Protein AF-A0AAX4PJA9-F1 (afdb_monomer_lite)

Organism: NCBI:txid1461544

Radius of gyration: 18.02 Å; chains: 1; bounding box: 34×20×54 Å

Sequence (73 aa):
MAASATSAALFGGGLGFLTQVYSNAVRQLPVLRKPWEHGLASVVGAGFGLAVIDMEERLRVYIEEQTQARSRK

Secondary structure (DSSP, 8-state):
-PPPHHHHHHHHHHHHHHHHHHHHHHTT--TTSSHHHHHHHHHHHHHHHHHHHHHHHHHHHHHHHHHHHHHT-

Foldseek 3Di:
DQQPLVNLLQVQLVVLLVVLLVVCVVVVHDSPPPVVSSVVSSNVRSVVSNVVSVVVVVVVVVVVVVVVVVVVD

Structure (mmCIF, N/CA/C/O backbone):
data_AF-A0AAX4PJA9-F1
#
_entry.id   AF-A0AAX4PJA9-F1
#
loop_
_atom_site.group_PDB
_atom_site.id
_atom_site.type_symbol
_atom_site.label_atom_id
_atom_site.label_alt_id
_atom_site.label_comp_id
_atom_site.label_asym_id
_atom_site.label_entity_id
_atom_site.label_seq_id
_atom_site.pdbx_PDB_ins_code
_atom_site.Cartn_x
_atom_site.Cartn_y
_atom_site.Cartn_z
_atom_site.occupancy
_atom_site.B_iso_or_equiv
_atom_site.auth_seq_id
_atom_site.auth_comp_id
_atom_site.auth_asym_id
_atom_site.auth_atom_id
_atom_site.pdbx_PDB_model_num
ATOM 1 N N . MET A 1 1 ? 16.464 0.126 -6.841 1.00 46.62 1 MET A N 1
ATOM 2 C CA . MET A 1 1 ? 16.168 -1.159 -6.174 1.00 46.62 1 MET A CA 1
ATOM 3 C C . MET A 1 1 ? 14.739 -1.503 -6.545 1.00 46.62 1 MET A C 1
ATOM 5 O O . MET A 1 1 ? 13.870 -0.713 -6.205 1.00 46.62 1 MET A O 1
ATOM 9 N N . ALA A 1 2 ? 14.499 -2.564 -7.319 1.00 59.19 2 ALA A N 1
ATOM 10 C CA . ALA A 1 2 ? 13.129 -3.021 -7.556 1.00 59.19 2 ALA A CA 1
ATOM 11 C C . ALA A 1 2 ? 12.507 -3.346 -6.191 1.00 59.19 2 ALA A C 1
ATOM 13 O O . ALA A 1 2 ? 13.161 -3.994 -5.367 1.00 59.19 2 ALA A O 1
ATOM 14 N N . ALA A 1 3 ? 11.311 -2.826 -5.909 1.00 65.81 3 ALA A N 1
ATOM 15 C CA . ALA A 1 3 ? 10.606 -3.180 -4.687 1.00 65.81 3 ALA A CA 1
ATOM 16 C C . ALA A 1 3 ? 10.430 -4.705 -4.684 1.00 65.81 3 ALA A C 1
ATOM 18 O O . ALA A 1 3 ? 9.979 -5.283 -5.667 1.00 65.81 3 ALA A O 1
ATOM 19 N N . SER A 1 4 ? 10.847 -5.382 -3.615 1.00 86.50 4 SER A N 1
ATOM 20 C CA . SER A 1 4 ? 10.595 -6.818 -3.501 1.00 86.50 4 SER A CA 1
ATOM 21 C C . SER A 1 4 ? 9.091 -7.053 -3.354 1.00 86.50 4 SER A C 1
ATOM 23 O O . SER A 1 4 ? 8.399 -6.223 -2.756 1.00 86.50 4 SER A O 1
ATOM 25 N N . ALA A 1 5 ? 8.587 -8.191 -3.837 1.00 88.44 5 ALA A N 1
ATOM 26 C CA . ALA A 1 5 ? 7.171 -8.554 -3.710 1.00 88.44 5 ALA A CA 1
ATOM 27 C C . ALA A 1 5 ? 6.673 -8.429 -2.258 1.00 88.44 5 ALA A C 1
ATOM 29 O O . ALA A 1 5 ? 5.609 -7.872 -2.004 1.00 88.44 5 ALA A O 1
ATOM 30 N N . THR A 1 6 ? 7.496 -8.842 -1.290 1.00 91.25 6 THR A N 1
ATOM 31 C CA . THR A 1 6 ? 7.220 -8.671 0.141 1.00 91.25 6 THR A CA 1
ATOM 32 C C . THR A 1 6 ? 7.104 -7.199 0.535 1.00 91.25 6 THR A C 1
ATOM 34 O O . THR A 1 6 ? 6.163 -6.824 1.228 1.00 91.25 6 THR A O 1
ATOM 37 N N . SER A 1 7 ? 8.028 -6.342 0.087 1.00 92.88 7 SER A N 1
ATOM 38 C CA . SER A 1 7 ? 7.983 -4.910 0.408 1.00 92.88 7 SER A CA 1
ATOM 39 C C . SER A 1 7 ? 6.767 -4.206 -0.201 1.00 92.88 7 SER A C 1
ATOM 41 O O . SER A 1 7 ? 6.159 -3.377 0.471 1.00 92.88 7 SER A O 1
ATOM 43 N N . ALA A 1 8 ? 6.344 -4.576 -1.414 1.00 93.25 8 ALA A N 1
ATOM 44 C CA . ALA A 1 8 ? 5.145 -4.011 -2.029 1.00 93.25 8 ALA A CA 1
ATOM 45 C C . ALA A 1 8 ? 3.849 -4.551 -1.440 1.00 93.25 8 ALA A C 1
ATOM 47 O O . ALA A 1 8 ? 2.906 -3.783 -1.283 1.00 93.25 8 ALA A O 1
ATOM 48 N N . ALA A 1 9 ? 3.796 -5.828 -1.060 1.00 94.88 9 ALA A N 1
ATOM 49 C CA . ALA A 1 9 ? 2.653 -6.369 -0.336 1.00 94.88 9 ALA A CA 1
ATOM 50 C C . ALA A 1 9 ? 2.487 -5.674 1.025 1.00 94.88 9 ALA A C 1
ATOM 52 O O . ALA A 1 9 ? 1.381 -5.279 1.383 1.00 94.88 9 ALA A O 1
ATOM 53 N N . LEU A 1 1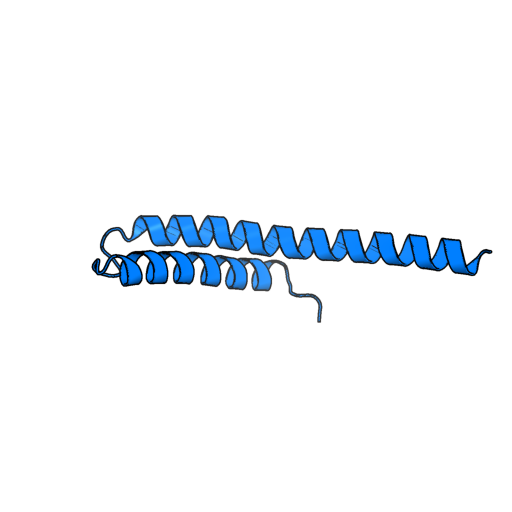0 ? 3.585 -5.458 1.760 1.00 96.06 10 LEU A N 1
ATOM 54 C CA . LEU A 1 10 ? 3.560 -4.727 3.030 1.00 96.06 10 LEU A CA 1
ATOM 55 C C . LEU A 1 10 ? 3.177 -3.256 2.838 1.00 96.06 10 LEU A C 1
ATOM 57 O O . LEU A 1 10 ? 2.347 -2.741 3.583 1.00 96.06 10 LEU A O 1
ATOM 61 N N . PHE A 1 11 ? 3.744 -2.587 1.833 1.00 95.62 11 PHE A N 1
ATOM 62 C CA . PHE A 1 11 ? 3.433 -1.191 1.536 1.00 95.62 11 PHE A CA 1
ATOM 63 C C . PHE A 1 11 ? 1.977 -1.019 1.093 1.00 95.62 11 PHE A C 1
ATOM 65 O O . PHE A 1 11 ? 1.240 -0.221 1.667 1.00 95.62 11 PHE A O 1
ATOM 72 N N . GLY A 1 12 ? 1.537 -1.819 0.122 1.00 96.06 12 GLY A N 1
ATOM 73 C CA . GLY A 1 12 ? 0.161 -1.835 -0.353 1.00 96.06 12 GLY A CA 1
ATOM 74 C C . GLY A 1 12 ? -0.819 -2.184 0.764 1.00 96.06 12 GLY A C 1
ATOM 75 O O . GLY A 1 12 ? -1.839 -1.515 0.922 1.00 96.06 12 GLY A O 1
ATOM 76 N N . GLY A 1 13 ? -0.499 -3.175 1.598 1.00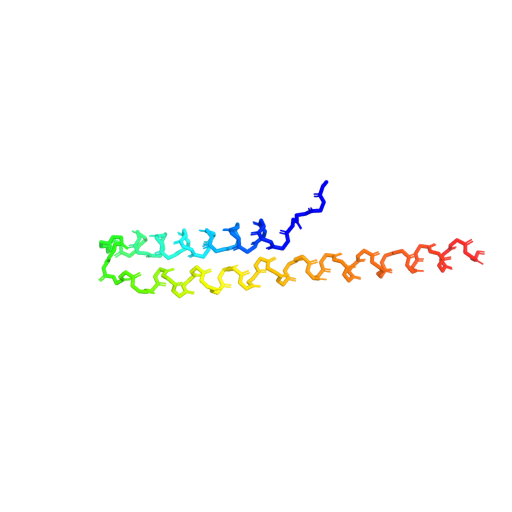 97.12 13 GLY A N 1
ATOM 77 C CA . GLY A 1 13 ? -1.338 -3.538 2.735 1.00 97.12 13 GLY A CA 1
ATOM 78 C C . GLY A 1 13 ? -1.413 -2.442 3.793 1.00 97.12 13 GLY A C 1
ATOM 79 O O . GLY A 1 13 ? -2.496 -2.148 4.295 1.00 97.12 13 GLY A O 1
ATOM 80 N N . GLY A 1 14 ? -0.303 -1.755 4.061 1.00 96.94 14 GLY A N 1
ATOM 81 C CA . GLY A 1 14 ? -0.289 -0.558 4.898 1.00 96.94 14 GLY A CA 1
ATOM 82 C C . GLY A 1 14 ? -1.167 0.565 4.336 1.00 96.94 14 GLY A C 1
ATOM 83 O O . GLY A 1 14 ? -1.930 1.175 5.082 1.00 96.94 14 GLY A O 1
ATOM 84 N N . LEU A 1 15 ? -1.136 0.807 3.023 1.00 96.94 15 LEU A N 1
ATOM 85 C CA . LEU A 1 15 ? -2.019 1.784 2.374 1.00 96.94 15 LEU A CA 1
ATOM 86 C C . LEU A 1 15 ? -3.499 1.398 2.484 1.00 96.94 15 LEU A C 1
ATOM 88 O O . LEU A 1 15 ? -4.342 2.261 2.736 1.00 96.94 15 LEU A O 1
ATOM 92 N N . GLY A 1 16 ? -3.817 0.112 2.337 1.00 95.75 16 GLY A N 1
ATOM 93 C CA . GLY A 1 16 ? -5.166 -0.411 2.545 1.00 95.75 16 GLY A CA 1
ATOM 94 C C . GLY A 1 16 ? -5.659 -0.181 3.976 1.00 95.75 16 GLY A C 1
ATOM 95 O O . GLY A 1 16 ? -6.742 0.371 4.178 1.00 95.75 16 GLY A O 1
ATOM 96 N N . PHE A 1 17 ? -4.824 -0.496 4.969 1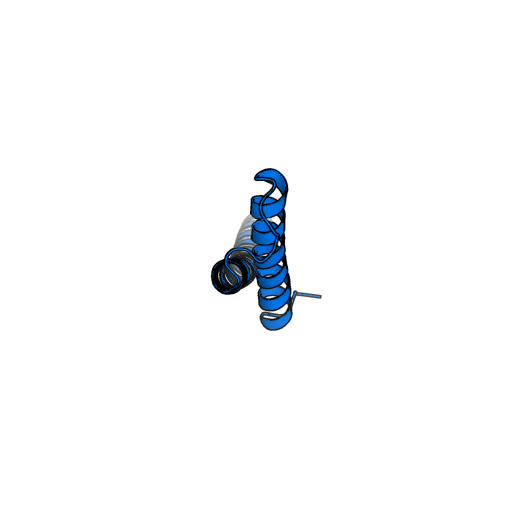.00 96.00 17 PHE A N 1
ATOM 97 C CA . PHE A 1 17 ? -5.093 -0.204 6.378 1.00 96.00 17 PHE A CA 1
ATOM 98 C C . PHE A 1 17 ? -5.357 1.288 6.617 1.00 96.00 17 PHE A C 1
ATOM 100 O O . PHE A 1 17 ? -6.374 1.667 7.198 1.00 96.00 17 PHE A O 1
ATOM 107 N N . LEU A 1 18 ? -4.461 2.154 6.133 1.00 95.50 18 LEU A N 1
ATOM 108 C CA . LEU A 1 18 ? -4.568 3.602 6.312 1.00 95.50 18 LEU A CA 1
ATOM 10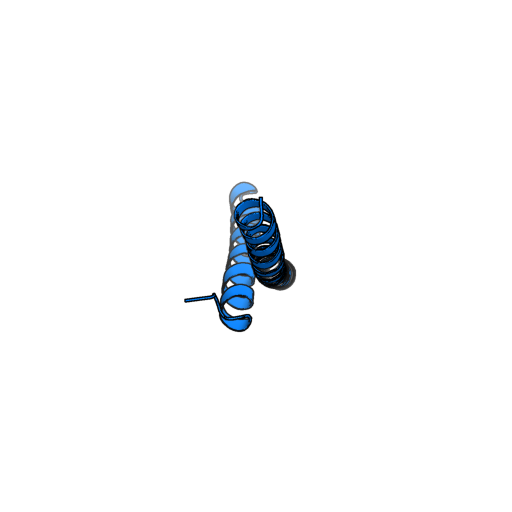9 C C . LEU A 1 18 ? -5.813 4.174 5.638 1.00 95.50 18 LEU A C 1
ATOM 111 O O . LEU A 1 18 ? -6.444 5.072 6.188 1.00 95.50 18 LEU A O 1
ATOM 115 N N . THR A 1 19 ? -6.205 3.626 4.492 1.00 95.25 19 THR A N 1
ATOM 116 C CA . THR A 1 19 ? -7.434 4.016 3.796 1.00 95.25 19 THR A CA 1
ATOM 117 C C . THR A 1 19 ? -8.669 3.687 4.636 1.00 95.25 19 THR A C 1
ATOM 119 O O . THR A 1 19 ? -9.586 4.504 4.723 1.00 95.25 19 THR A O 1
ATOM 122 N N . GLN A 1 20 ? -8.689 2.540 5.323 1.00 93.06 20 GLN A N 1
ATOM 123 C CA . GLN A 1 20 ? -9.792 2.183 6.219 1.00 93.06 20 GLN A CA 1
ATOM 124 C C . GLN A 1 20 ? -9.811 3.042 7.492 1.00 93.06 20 GLN A C 1
ATOM 126 O O . GLN A 1 20 ? -10.879 3.491 7.919 1.00 93.06 20 GLN A O 1
ATOM 131 N N . VAL A 1 21 ? -8.642 3.338 8.070 1.00 94.31 21 VAL A N 1
ATOM 132 C CA . VAL A 1 21 ? -8.510 4.306 9.175 1.00 94.31 21 VAL A CA 1
ATOM 133 C C . VAL A 1 21 ? -9.037 5.677 8.754 1.00 94.31 21 VAL A C 1
ATOM 135 O O . VAL A 1 21 ? -9.842 6.270 9.472 1.00 94.31 21 VAL A O 1
ATOM 138 N N . TYR A 1 22 ? -8.641 6.151 7.573 1.00 94.12 22 TYR A N 1
ATOM 139 C CA . TYR A 1 22 ? -9.076 7.429 7.021 1.00 94.12 22 TYR A CA 1
ATOM 140 C C . TYR A 1 22 ? -10.588 7.458 6.765 1.00 94.12 22 TYR A C 1
ATOM 142 O O . TYR A 1 22 ? -11.262 8.402 7.169 1.00 94.12 22 TYR A O 1
ATOM 150 N N . SER A 1 23 ? -11.148 6.395 6.183 1.00 92.44 23 SER A N 1
ATOM 151 C CA . SER A 1 23 ? -12.592 6.246 5.962 1.00 92.44 23 SER A CA 1
ATOM 152 C C . SER A 1 23 ? -13.387 6.380 7.266 1.00 92.44 23 SER A C 1
ATOM 154 O O . SER A 1 23 ? -14.370 7.124 7.332 1.00 92.44 23 SER A O 1
ATOM 156 N N . ASN A 1 24 ? -12.930 5.725 8.338 1.00 92.50 24 ASN A N 1
ATOM 157 C CA . ASN A 1 24 ? -13.572 5.829 9.649 1.00 92.50 24 ASN A CA 1
ATOM 158 C C . ASN A 1 24 ? -13.409 7.224 10.265 1.00 92.50 24 ASN A C 1
ATOM 160 O O . ASN A 1 24 ? -14.373 7.747 10.826 1.00 92.50 24 ASN A O 1
ATOM 164 N N . ALA A 1 25 ? -12.240 7.850 10.106 1.00 91.88 25 ALA A N 1
ATOM 165 C CA . ALA A 1 25 ? -11.980 9.204 10.589 1.00 91.88 25 ALA A CA 1
ATOM 166 C C . ALA A 1 25 ? -12.881 10.249 9.909 1.00 91.88 25 ALA A C 1
ATOM 168 O O . ALA A 1 25 ? -13.488 11.071 10.593 1.00 91.88 25 ALA A O 1
ATOM 169 N N . VAL A 1 26 ? -13.047 10.178 8.583 1.00 94.69 26 VAL A N 1
ATOM 170 C CA . VAL A 1 26 ? -13.938 11.073 7.818 1.00 94.69 26 VAL A CA 1
ATOM 171 C C . VAL A 1 26 ? -15.397 10.920 8.256 1.00 94.69 26 VAL A C 1
ATOM 173 O O . VAL A 1 26 ? -16.136 11.898 8.313 1.00 94.69 26 VAL A O 1
ATOM 176 N N . ARG A 1 27 ? -15.815 9.704 8.624 1.00 93.94 27 ARG A N 1
ATOM 177 C CA . ARG A 1 27 ? -17.170 9.427 9.131 1.00 93.94 27 ARG A CA 1
ATOM 178 C C . ARG A 1 27 ? -17.358 9.785 10.609 1.00 93.94 27 ARG A C 1
ATOM 180 O O . ARG A 1 27 ? -18.430 9.517 11.145 1.00 93.94 27 ARG A O 1
ATOM 187 N N . GLN A 1 28 ? -16.332 10.331 11.269 1.00 90.75 28 GLN A N 1
ATOM 188 C CA . GLN A 1 28 ? -16.299 10.568 12.718 1.00 90.75 28 GLN A CA 1
ATOM 189 C C . GLN A 1 28 ? -16.656 9.314 13.537 1.00 90.75 28 GLN A C 1
ATOM 191 O O . GLN A 1 28 ? -17.225 9.387 14.626 1.00 90.75 28 GLN A O 1
ATOM 196 N N . LEU A 1 29 ? -16.337 8.136 12.999 1.00 87.69 29 LEU A N 1
ATOM 197 C CA . LEU A 1 29 ? -16.539 6.864 13.673 1.00 87.69 29 LEU A CA 1
ATOM 198 C C . LEU A 1 29 ? -15.280 6.504 14.468 1.00 87.69 29 LEU A C 1
ATOM 200 O O . LEU A 1 29 ? -14.172 6.840 14.044 1.00 87.69 29 LEU A O 1
ATOM 204 N N . PRO A 1 30 ? -15.410 5.765 15.585 1.00 89.50 30 PRO A N 1
ATOM 205 C CA . PRO A 1 30 ? -14.252 5.199 16.260 1.00 89.50 30 PRO A CA 1
ATOM 206 C C . PRO A 1 30 ? -13.396 4.421 15.256 1.00 89.50 30 PRO A C 1
ATOM 208 O O . PRO A 1 30 ? -13.918 3.583 14.517 1.00 89.50 30 PRO A O 1
ATOM 211 N N . VAL A 1 31 ? -12.088 4.685 15.239 1.00 83.06 31 VAL A N 1
ATOM 212 C CA . VAL A 1 31 ? -11.155 4.140 14.235 1.00 83.06 31 VAL A CA 1
ATOM 213 C C . VAL A 1 31 ? -11.273 2.619 14.117 1.00 83.06 31 VAL A C 1
ATOM 215 O O . VAL A 1 31 ? -11.277 2.079 13.014 1.00 83.06 31 VAL A O 1
ATOM 218 N N . LEU A 1 32 ? -11.470 1.926 15.238 1.00 85.50 32 LEU A N 1
ATOM 219 C CA . LEU A 1 32 ? -11.590 0.470 15.314 1.00 85.50 32 LEU A CA 1
ATOM 220 C C . LEU A 1 32 ? -13.039 -0.021 15.472 1.00 85.50 32 LEU A C 1
ATOM 222 O O . LEU A 1 32 ? -13.252 -1.103 16.007 1.00 85.50 32 LEU A O 1
ATOM 226 N N . ARG A 1 33 ? -14.049 0.730 14.999 1.00 86.62 33 ARG A N 1
ATOM 227 C CA . ARG A 1 33 ? -15.468 0.323 15.106 1.00 86.62 33 ARG A CA 1
ATOM 228 C C . ARG A 1 33 ? -15.713 -1.099 14.587 1.00 86.62 33 ARG A C 1
ATOM 230 O O . ARG A 1 33 ? -16.512 -1.831 15.163 1.00 86.62 33 ARG A O 1
ATOM 237 N N . LYS A 1 34 ? -15.041 -1.479 13.498 1.00 89.12 34 LYS A N 1
ATOM 238 C CA . LYS A 1 34 ? -15.052 -2.834 12.941 1.00 89.12 34 LYS A CA 1
ATOM 239 C C . LYS A 1 34 ? -13.621 -3.256 12.589 1.00 89.12 34 LYS A C 1
ATOM 241 O O . LYS A 1 34 ? -13.151 -2.960 11.492 1.00 89.12 34 LYS A O 1
ATOM 246 N N . PRO A 1 35 ? -12.905 -3.930 13.502 1.00 88.44 35 PRO A N 1
ATOM 247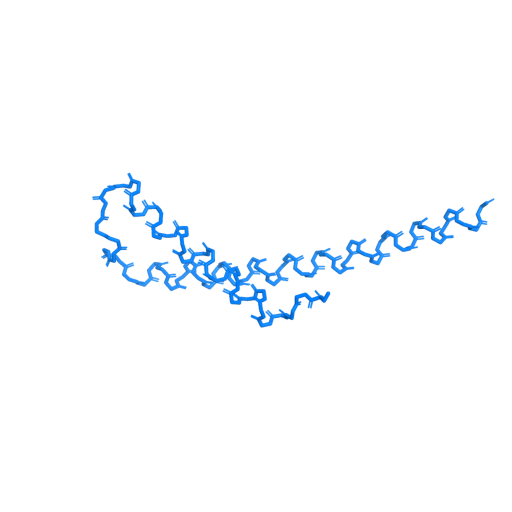 C CA . PRO A 1 35 ? -11.478 -4.211 13.334 1.00 88.44 35 PRO A CA 1
ATOM 248 C C . PRO A 1 35 ? -11.178 -5.126 12.135 1.00 88.44 35 PRO A C 1
ATOM 250 O O . PRO A 1 35 ? -10.145 -4.975 11.492 1.00 88.44 35 PRO A O 1
ATOM 253 N N . TRP A 1 36 ? -12.098 -6.026 11.776 1.00 92.06 36 TRP A N 1
ATOM 254 C CA . TRP A 1 36 ? -11.929 -6.944 10.644 1.00 92.06 36 TRP A CA 1
ATOM 255 C C . TRP A 1 36 ? -11.927 -6.243 9.276 1.00 92.06 36 TRP A C 1
ATOM 257 O O . TRP A 1 36 ? -11.271 -6.724 8.353 1.00 92.06 36 TRP A O 1
ATOM 267 N N . GLU A 1 37 ? -12.604 -5.095 9.140 1.00 93.38 37 GLU A N 1
ATOM 268 C CA . GLU A 1 37 ? -12.621 -4.334 7.882 1.00 93.38 37 GLU A CA 1
ATOM 269 C C . GLU A 1 37 ? -11.222 -3.794 7.549 1.00 93.38 37 GLU A C 1
ATOM 271 O O . GLU A 1 37 ? -10.843 -3.746 6.383 1.00 93.38 37 GLU A O 1
ATOM 276 N N . HIS A 1 38 ? -10.419 -3.464 8.568 1.00 93.75 38 HIS A N 1
ATOM 277 C CA . HIS A 1 38 ? -9.020 -3.066 8.386 1.00 93.75 38 HIS A CA 1
ATOM 278 C C . HIS A 1 38 ? -8.174 -4.219 7.859 1.00 93.75 38 HIS A C 1
ATOM 280 O O . HIS A 1 38 ? -7.367 -4.016 6.963 1.00 93.75 38 HIS A O 1
ATOM 286 N N . GLY A 1 39 ? -8.396 -5.437 8.361 1.00 94.81 39 GLY A N 1
ATOM 287 C CA . GLY A 1 39 ? -7.722 -6.635 7.859 1.00 94.81 39 GLY A CA 1
ATOM 288 C C . GLY A 1 39 ? -8.031 -6.899 6.385 1.00 94.81 39 GLY A C 1
ATOM 289 O O . GLY A 1 39 ? -7.118 -7.138 5.599 1.00 94.81 39 GLY A O 1
ATOM 290 N N . LEU A 1 40 ? -9.301 -6.782 5.984 1.00 95.88 40 LEU A N 1
ATOM 291 C CA . LEU A 1 40 ? -9.687 -6.919 4.577 1.00 95.88 40 LEU A CA 1
ATOM 292 C C . LEU A 1 40 ? -9.098 -5.817 3.699 1.00 95.88 40 LEU A C 1
ATOM 294 O O . LEU A 1 40 ? -8.572 -6.115 2.629 1.00 95.88 40 LEU A O 1
ATOM 298 N N . ALA A 1 41 ? -9.148 -4.564 4.151 1.00 95.19 41 ALA A N 1
ATOM 299 C CA . ALA A 1 41 ? -8.567 -3.450 3.415 1.00 95.19 41 ALA A CA 1
ATOM 300 C C . ALA A 1 41 ? -7.053 -3.632 3.233 1.00 95.19 41 ALA A C 1
ATOM 302 O O . ALA A 1 41 ? -6.546 -3.412 2.136 1.00 95.19 41 ALA A O 1
ATOM 303 N N . SER A 1 42 ? -6.343 -4.122 4.253 1.00 97.06 42 SER A N 1
ATOM 304 C CA . SER A 1 42 ? -4.926 -4.480 4.145 1.00 97.06 42 SER A CA 1
ATOM 305 C C . SER A 1 42 ? -4.671 -5.609 3.149 1.00 97.06 42 SER A C 1
ATOM 307 O O . SER A 1 42 ? -3.706 -5.547 2.397 1.00 97.06 42 SER A O 1
ATOM 309 N N . VAL A 1 43 ? -5.519 -6.639 3.093 1.00 96.88 43 VAL A N 1
ATOM 310 C CA . VAL A 1 43 ? -5.361 -7.726 2.109 1.00 96.88 43 VAL A CA 1
ATOM 311 C C . VAL A 1 43 ? -5.579 -7.213 0.685 1.00 96.88 43 VAL A C 1
ATOM 313 O O . VAL A 1 43 ? -4.772 -7.492 -0.201 1.00 96.88 43 VAL A O 1
ATOM 316 N N . VAL A 1 44 ? -6.626 -6.412 0.467 1.00 97.75 44 VAL A N 1
ATOM 317 C CA . VAL A 1 44 ? -6.893 -5.776 -0.833 1.00 97.75 44 VAL A CA 1
ATOM 318 C C . VAL A 1 44 ? -5.737 -4.855 -1.229 1.00 97.75 44 VAL A C 1
ATOM 320 O O . VAL A 1 44 ? -5.252 -4.920 -2.357 1.00 97.75 44 VAL A O 1
ATOM 323 N N . GLY A 1 45 ? -5.246 -4.046 -0.291 1.00 96.56 45 GLY A N 1
ATOM 324 C CA . GLY A 1 45 ? -4.102 -3.169 -0.501 1.00 96.56 45 GLY A CA 1
ATOM 325 C C . GLY A 1 45 ? -2.818 -3.935 -0.826 1.00 96.56 45 GLY A C 1
ATOM 326 O O . GLY A 1 45 ? -2.074 -3.536 -1.718 1.00 96.56 45 GLY A O 1
ATOM 327 N N . ALA A 1 46 ? -2.560 -5.064 -0.163 1.00 97.12 46 ALA A N 1
ATOM 328 C CA . ALA A 1 46 ? -1.403 -5.907 -0.455 1.00 97.12 46 ALA A CA 1
ATOM 329 C C . ALA A 1 46 ? -1.475 -6.486 -1.875 1.00 97.12 46 ALA A C 1
ATOM 331 O O . ALA A 1 46 ? -0.486 -6.444 -2.606 1.00 97.12 46 ALA A O 1
ATOM 332 N N . GLY A 1 47 ? -2.658 -6.952 -2.292 1.00 96.88 47 GLY A N 1
ATOM 333 C CA . GLY A 1 47 ? -2.907 -7.384 -3.669 1.00 96.88 47 GLY A CA 1
ATOM 334 C C . GLY A 1 47 ? -2.676 -6.262 -4.684 1.00 96.88 47 GLY A C 1
ATOM 335 O O . GLY A 1 47 ? -2.034 -6.483 -5.708 1.00 96.88 47 GLY A O 1
ATOM 336 N N . PHE A 1 48 ? -3.117 -5.041 -4.370 1.00 96.19 48 PHE A N 1
ATOM 337 C CA . PHE A 1 48 ? -2.839 -3.862 -5.190 1.00 96.19 48 PHE A CA 1
ATOM 338 C C . PHE A 1 48 ? -1.334 -3.581 -5.315 1.00 96.19 48 PHE A C 1
ATOM 340 O O . PHE A 1 48 ? -0.845 -3.363 -6.420 1.00 96.19 48 PHE A O 1
ATOM 347 N N . GLY A 1 49 ? -0.576 -3.652 -4.216 1.00 95.00 49 GLY A N 1
ATOM 348 C CA . GLY A 1 49 ? 0.879 -3.473 -4.243 1.00 95.00 49 GLY A CA 1
ATOM 349 C C . GLY A 1 49 ? 1.592 -4.478 -5.155 1.00 95.00 49 GLY A C 1
ATOM 350 O O . GLY A 1 49 ? 2.483 -4.097 -5.913 1.00 95.00 49 GLY A O 1
ATOM 351 N N . LEU A 1 50 ? 1.166 -5.744 -5.138 1.00 95.75 50 LEU A N 1
ATOM 352 C CA . LEU A 1 50 ? 1.696 -6.776 -6.036 1.00 95.75 50 LEU A CA 1
ATOM 353 C C . LEU A 1 50 ? 1.336 -6.510 -7.505 1.00 95.75 50 LEU A C 1
ATOM 355 O O . LEU A 1 50 ? 2.196 -6.637 -8.375 1.00 95.75 50 LEU A O 1
ATOM 359 N N . ALA A 1 51 ? 0.097 -6.095 -7.778 1.00 95.19 51 ALA A N 1
ATOM 360 C CA . ALA A 1 51 ? -0.349 -5.767 -9.131 1.00 95.19 51 ALA A CA 1
ATOM 361 C C . ALA A 1 51 ? 0.434 -4.590 -9.738 1.00 95.19 51 ALA A C 1
ATOM 363 O O . ALA A 1 51 ? 0.724 -4.593 -10.932 1.00 95.19 51 ALA A O 1
ATOM 364 N N . VAL A 1 52 ? 0.813 -3.599 -8.923 1.00 95.31 52 VAL A N 1
ATOM 365 C CA . VAL A 1 52 ? 1.619 -2.453 -9.376 1.00 95.31 52 VAL A CA 1
ATOM 366 C C . VAL A 1 52 ? 3.026 -2.880 -9.800 1.00 95.31 52 VAL A C 1
ATOM 368 O O . VAL A 1 52 ? 3.499 -2.406 -10.830 1.00 95.31 52 VAL A O 1
ATOM 371 N N . ILE A 1 53 ? 3.678 -3.786 -9.062 1.00 93.38 53 ILE A N 1
ATOM 372 C CA . ILE A 1 53 ? 4.992 -4.315 -9.468 1.00 93.38 53 ILE A CA 1
ATOM 373 C C . ILE A 1 53 ? 4.884 -5.089 -10.784 1.00 93.38 53 ILE A C 1
ATOM 375 O O . ILE A 1 53 ? 5.680 -4.846 -11.687 1.00 93.38 53 ILE A O 1
ATOM 379 N N . ASP A 1 54 ? 3.909 -5.997 -10.905 1.00 94.06 54 ASP A N 1
ATOM 380 C CA . ASP A 1 54 ? 3.719 -6.784 -12.136 1.00 94.06 54 ASP A CA 1
ATOM 381 C C . ASP A 1 54 ? 3.466 -5.865 -13.343 1.00 94.06 54 ASP A C 1
ATOM 383 O O . ASP A 1 54 ? 4.037 -6.048 -14.419 1.00 94.06 54 ASP A O 1
ATOM 387 N N . MET A 1 55 ? 2.673 -4.808 -13.149 1.00 95.12 55 MET A N 1
ATOM 388 C CA . MET A 1 55 ? 2.448 -3.786 -14.168 1.00 95.12 55 MET A CA 1
ATOM 389 C C . MET A 1 55 ? 3.745 -3.051 -14.547 1.00 95.12 55 MET A C 1
ATOM 391 O O . MET A 1 55 ? 3.997 -2.841 -15.734 1.00 95.12 55 MET A O 1
ATOM 395 N N . GLU A 1 56 ? 4.567 -2.662 -13.569 1.00 93.81 56 GLU A N 1
ATOM 396 C CA . GLU A 1 56 ? 5.849 -1.991 -13.811 1.00 93.81 56 GLU A CA 1
ATOM 397 C C . GLU A 1 56 ? 6.804 -2.874 -14.627 1.00 93.81 56 GLU A C 1
ATOM 399 O O . GLU A 1 56 ? 7.437 -2.393 -15.568 1.00 93.81 56 GLU A O 1
ATOM 404 N N . GLU A 1 57 ? 6.876 -4.168 -14.314 1.00 93.69 57 GLU A N 1
ATOM 405 C CA . GLU A 1 57 ? 7.711 -5.130 -15.035 1.00 93.69 57 GLU A CA 1
ATOM 406 C C . GLU A 1 57 ? 7.257 -5.297 -16.491 1.00 93.69 57 GLU A C 1
ATOM 408 O O . GLU A 1 57 ? 8.065 -5.162 -17.413 1.00 93.69 57 GLU A O 1
ATOM 413 N N . ARG A 1 58 ? 5.950 -5.469 -16.727 1.00 94.69 58 ARG A N 1
ATOM 414 C CA . ARG A 1 58 ? 5.384 -5.539 -18.087 1.00 94.69 58 ARG A CA 1
ATOM 415 C C . ARG A 1 58 ? 5.662 -4.277 -18.899 1.00 94.69 58 ARG A C 1
ATOM 417 O O . ARG A 1 58 ? 5.999 -4.364 -20.079 1.00 94.69 58 ARG A O 1
ATOM 424 N N . LEU A 1 59 ? 5.526 -3.104 -18.279 1.00 95.81 59 LEU A N 1
ATOM 425 C CA . LEU A 1 59 ? 5.789 -1.818 -18.926 1.00 95.81 59 LEU A CA 1
ATOM 426 C C . LEU A 1 59 ? 7.268 -1.650 -19.281 1.00 95.81 59 LEU A C 1
ATOM 428 O O . LEU A 1 59 ? 7.571 -1.150 -20.363 1.00 95.81 59 LEU A O 1
ATOM 432 N N . ARG A 1 60 ? 8.187 -2.081 -18.408 1.00 94.88 60 ARG A N 1
ATOM 433 C CA . ARG A 1 60 ? 9.633 -2.056 -18.682 1.00 94.88 60 ARG A CA 1
ATOM 434 C C . ARG A 1 60 ? 9.973 -2.888 -19.915 1.00 94.88 60 ARG A C 1
ATOM 436 O O . ARG A 1 60 ? 10.580 -2.352 -20.838 1.00 94.88 60 ARG A O 1
ATOM 443 N N . VAL A 1 61 ? 9.503 -4.136 -19.968 1.00 95.06 61 VAL A N 1
ATOM 444 C CA . VAL A 1 61 ? 9.711 -5.027 -21.124 1.00 95.06 61 VAL A CA 1
ATOM 445 C C . VAL A 1 61 ? 9.144 -4.404 -22.400 1.00 95.06 61 VAL A C 1
ATOM 447 O O . VAL A 1 61 ? 9.839 -4.313 -23.410 1.00 95.06 61 VAL A O 1
ATOM 450 N N . TYR A 1 62 ? 7.916 -3.886 -22.343 1.00 95.88 62 TYR A N 1
ATOM 451 C CA . TYR A 1 62 ? 7.288 -3.237 -23.493 1.00 95.88 62 TYR A CA 1
ATOM 452 C C . TYR A 1 62 ? 8.097 -2.032 -24.009 1.00 95.88 62 TYR A C 1
ATOM 454 O O . TYR A 1 62 ? 8.292 -1.872 -25.214 1.00 95.88 62 TYR A O 1
ATOM 462 N N . ILE A 1 63 ? 8.606 -1.179 -23.113 1.00 96.31 63 ILE A N 1
ATOM 463 C CA . ILE A 1 63 ? 9.424 -0.015 -23.486 1.00 96.31 63 ILE A CA 1
ATOM 464 C C . ILE A 1 63 ? 10.759 -0.450 -24.106 1.00 96.31 63 ILE A C 1
A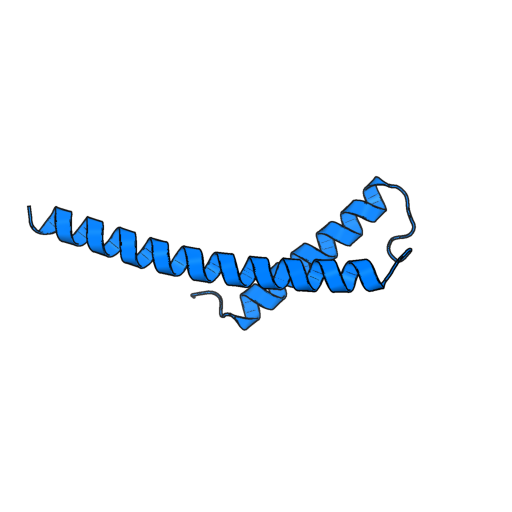TOM 466 O O . ILE A 1 63 ? 11.209 0.162 -25.081 1.00 96.31 63 ILE A O 1
ATOM 470 N N . GLU A 1 64 ? 11.391 -1.496 -23.575 1.00 95.56 64 GLU A N 1
ATOM 471 C CA . GLU A 1 64 ? 12.635 -2.051 -24.118 1.00 95.56 64 GLU A CA 1
ATOM 472 C C . GLU A 1 64 ? 12.436 -2.585 -25.541 1.00 95.56 64 GLU A C 1
ATOM 474 O O . GLU A 1 64 ? 13.211 -2.238 -26.437 1.00 95.56 64 GLU A O 1
ATOM 479 N N . GLU A 1 65 ? 11.356 -3.331 -25.785 1.00 94.44 65 GLU A N 1
ATOM 480 C CA . GLU A 1 65 ? 10.986 -3.813 -27.120 1.00 94.44 65 GLU A CA 1
ATOM 481 C C . GLU A 1 65 ? 10.788 -2.659 -28.112 1.00 94.44 65 GLU A C 1
ATOM 483 O O . GLU A 1 65 ? 11.351 -2.674 -29.211 1.00 94.44 65 GLU A O 1
ATOM 488 N N . GLN A 1 66 ? 10.043 -1.617 -27.724 1.00 93.94 66 GLN A N 1
ATOM 489 C CA . GLN A 1 66 ? 9.827 -0.444 -28.580 1.00 93.94 66 GLN A CA 1
ATOM 490 C C . GLN A 1 66 ? 11.127 0.325 -28.852 1.00 93.94 66 GLN A C 1
ATOM 492 O O . GLN A 1 66 ? 11.354 0.807 -29.965 1.00 93.94 66 GLN A O 1
ATOM 497 N N . THR A 1 67 ? 12.009 0.417 -27.858 1.00 93.56 67 THR A N 1
ATOM 498 C CA . THR A 1 67 ? 13.306 1.089 -27.996 1.00 93.56 67 THR A CA 1
ATOM 499 C C . THR A 1 67 ? 14.219 0.328 -28.957 1.00 93.56 67 THR A C 1
ATOM 501 O O . THR A 1 67 ? 14.835 0.938 -29.834 1.00 93.56 67 THR A O 1
ATOM 504 N N . GLN A 1 68 ? 14.267 -1.005 -28.864 1.00 90.88 68 GLN A N 1
ATOM 505 C CA . GLN A 1 68 ? 15.029 -1.835 -29.799 1.00 90.88 68 GLN A CA 1
ATOM 506 C C . GLN A 1 68 ? 14.452 -1.797 -31.217 1.00 90.88 68 GLN A C 1
ATOM 508 O O . GLN A 1 68 ? 15.209 -1.683 -32.182 1.00 90.88 68 GLN A O 1
ATOM 513 N N . ALA A 1 69 ? 13.124 -1.834 -31.359 1.00 90.25 69 ALA A N 1
ATOM 514 C CA . ALA A 1 69 ? 12.457 -1.706 -32.652 1.00 90.25 69 ALA A CA 1
ATOM 515 C C . ALA A 1 69 ? 12.748 -0.353 -33.323 1.00 90.25 69 ALA A C 1
ATOM 517 O O . ALA A 1 69 ? 12.886 -0.289 -34.544 1.00 90.25 69 ALA A O 1
ATOM 518 N N . ARG A 1 70 ? 12.877 0.720 -32.532 1.00 87.62 70 ARG A N 1
ATOM 519 C CA . ARG A 1 70 ? 13.271 2.048 -33.016 1.00 87.62 70 ARG A CA 1
ATOM 520 C C . ARG A 1 70 ? 14.753 2.130 -33.381 1.00 87.62 70 ARG A C 1
ATOM 522 O O . ARG A 1 70 ? 15.065 2.751 -34.380 1.00 87.62 70 ARG A O 1
ATOM 529 N N . SER A 1 71 ? 15.640 1.513 -32.600 1.00 80.62 71 SER A N 1
ATOM 530 C CA . SER A 1 71 ? 17.091 1.483 -32.861 1.00 80.62 71 SER A CA 1
ATOM 531 C C . SER A 1 71 ? 17.463 0.670 -34.112 1.00 80.62 71 SER A C 1
ATOM 533 O O . SER A 1 71 ? 18.482 0.922 -34.746 1.00 80.62 71 SER A O 1
ATOM 535 N N . ARG A 1 72 ? 16.626 -0.307 -34.494 1.00 71.81 72 ARG A N 1
ATOM 536 C CA . ARG A 1 72 ? 16.788 -1.100 -35.726 1.00 71.81 72 ARG A CA 1
ATOM 537 C C . ARG A 1 72 ? 16.318 -0.399 -37.012 1.00 71.81 72 ARG A C 1
ATOM 539 O O . ARG A 1 72 ? 16.514 -0.975 -38.080 1.00 71.81 72 ARG A O 1
ATOM 546 N N . LYS A 1 73 ? 15.670 0.765 -36.924 1.00 57.72 73 LYS A N 1
ATOM 547 C CA . LYS A 1 73 ? 15.250 1.582 -38.075 1.00 57.72 73 LYS A CA 1
ATOM 548 C C . LYS A 1 73 ? 16.227 2.725 -38.297 1.00 57.72 73 LYS A C 1
ATOM 550 O O . LYS A 1 73 ? 16.467 3.026 -39.483 1.00 57.72 73 LYS A O 1
#

pLDDT: mean 91.12, std 9.31, range [46.62, 97.75]